Protein AF-A0A957EJW3-F1 (afdb_monomer)

Sequence (65 aa):
MQEDENVIVINQYVRIPLAELQFRFSTSSGPGGQHVNRSATRVTLLFDVANSPSLPEAARARLLA

Structure (mmCIF, N/CA/C/O backbone):
data_AF-A0A957EJW3-F1
#
_entry.id   AF-A0A957EJW3-F1
#
loop_
_atom_site.group_PDB
_atom_site.id
_atom_site.type_symbol
_atom_site.label_atom_id
_atom_site.label_alt_id
_atom_site.label_comp_id
_atom_site.label_asym_id
_atom_site.label_entity_id
_atom_site.label_seq_id
_atom_site.pdbx_PDB_ins_code
_atom_site.Cartn_x
_atom_site.Cartn_y
_atom_site.Cartn_z
_atom_site.occupancy
_atom_site.B_iso_or_equiv
_atom_site.auth_seq_id
_atom_site.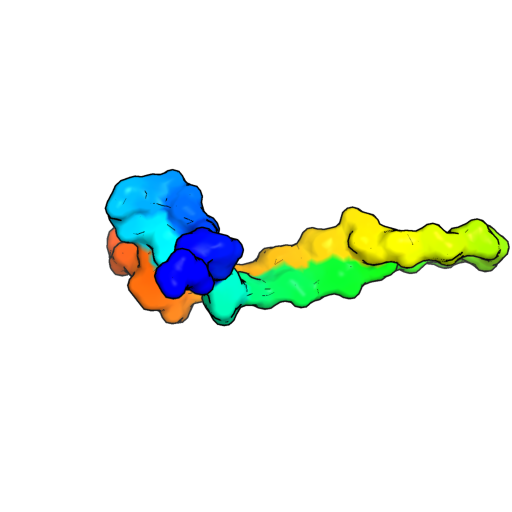auth_comp_id
_atom_site.auth_asym_id
_atom_site.auth_atom_id
_atom_site.pdbx_PDB_model_num
ATOM 1 N N . MET A 1 1 ? 15.022 -13.501 13.745 1.00 50.12 1 MET A N 1
ATOM 2 C CA . MET A 1 1 ? 14.577 -12.139 14.114 1.00 50.12 1 MET A CA 1
ATOM 3 C C . MET A 1 1 ? 14.833 -11.212 12.928 1.00 50.12 1 MET A C 1
ATOM 5 O O . MET A 1 1 ? 15.707 -10.365 13.001 1.00 50.12 1 MET A O 1
ATOM 9 N N . GLN A 1 2 ? 14.144 -11.440 11.804 1.00 53.12 2 GLN A N 1
ATOM 10 C CA . GLN A 1 2 ? 14.351 -10.701 10.550 1.00 53.12 2 GLN A CA 1
ATOM 11 C C . GLN A 1 2 ? 13.022 -10.657 9.783 1.00 53.12 2 GLN A C 1
ATOM 13 O O . GLN A 1 2 ? 12.882 -11.242 8.719 1.00 53.12 2 GLN A O 1
ATOM 18 N N . GLU A 1 3 ? 11.994 -10.075 10.404 1.00 56.62 3 GLU A N 1
ATOM 19 C CA . GLU A 1 3 ? 10.687 -9.856 9.758 1.00 56.62 3 GLU A CA 1
ATOM 20 C C . GLU A 1 3 ? 10.500 -8.394 9.326 1.00 56.62 3 GLU A C 1
ATOM 22 O O . GLU A 1 3 ? 9.735 -8.119 8.404 1.00 56.62 3 GLU A O 1
ATOM 27 N N . ASP A 1 4 ? 11.248 -7.455 9.917 1.00 60.72 4 ASP A N 1
ATOM 28 C CA . ASP A 1 4 ? 11.076 -6.022 9.656 1.00 60.72 4 ASP A CA 1
ATOM 29 C C . ASP A 1 4 ? 11.577 -5.569 8.274 1.00 60.72 4 ASP A C 1
ATOM 31 O O . ASP A 1 4 ? 11.118 -4.546 7.774 1.00 60.72 4 ASP A O 1
ATOM 35 N N . GLU A 1 5 ? 12.454 -6.331 7.610 1.00 69.75 5 GLU A N 1
ATOM 36 C CA . GLU A 1 5 ? 12.944 -5.977 6.264 1.00 69.75 5 GLU A CA 1
ATOM 37 C C . GLU A 1 5 ? 11.861 -6.089 5.179 1.00 69.75 5 GLU A C 1
ATOM 39 O O . GLU A 1 5 ? 11.988 -5.483 4.117 1.00 69.75 5 GLU A O 1
ATOM 44 N N . ASN A 1 6 ? 10.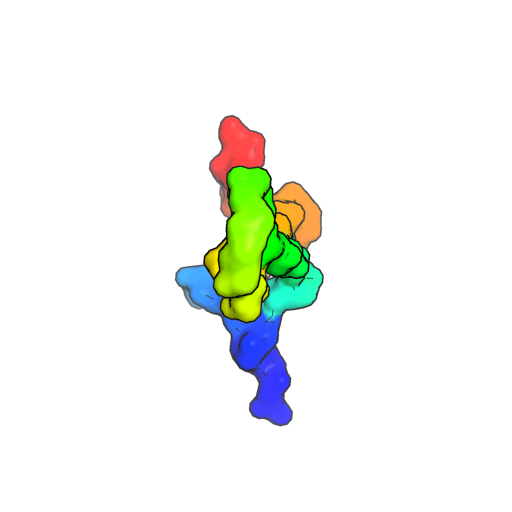766 -6.806 5.455 1.00 88.38 6 ASN A N 1
ATOM 45 C CA . ASN A 1 6 ? 9.685 -7.043 4.501 1.00 88.38 6 ASN A CA 1
ATOM 46 C C . ASN A 1 6 ? 8.410 -6.255 4.819 1.00 88.38 6 ASN A C 1
ATOM 48 O O . ASN A 1 6 ? 7.319 -6.667 4.422 1.00 88.38 6 ASN A O 1
ATOM 52 N N . VAL A 1 7 ? 8.513 -5.128 5.527 1.00 91.75 7 VAL A N 1
ATOM 53 C CA . VAL A 1 7 ? 7.357 -4.305 5.904 1.00 91.75 7 VAL A CA 1
ATOM 54 C C . VAL A 1 7 ? 7.623 -2.831 5.615 1.00 91.75 7 VAL A C 1
ATOM 56 O O . VAL A 1 7 ? 8.614 -2.261 6.060 1.00 91.75 7 VAL A O 1
ATOM 59 N N . ILE A 1 8 ? 6.686 -2.177 4.929 1.00 92.00 8 ILE A N 1
ATOM 60 C CA . ILE A 1 8 ? 6.665 -0.722 4.779 1.00 92.00 8 ILE A CA 1
ATOM 61 C C . ILE A 1 8 ? 5.902 -0.122 5.957 1.00 92.00 8 ILE A C 1
ATOM 63 O O . ILE A 1 8 ? 4.703 -0.343 6.126 1.00 92.00 8 ILE A O 1
ATOM 67 N N . VAL A 1 9 ? 6.591 0.663 6.779 1.00 93.38 9 VAL A N 1
ATOM 68 C CA . VAL A 1 9 ? 5.978 1.373 7.905 1.00 93.38 9 VAL A CA 1
ATOM 69 C C . VAL A 1 9 ?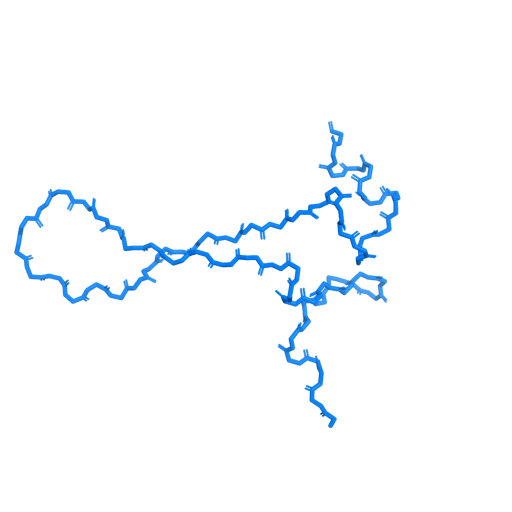 5.506 2.744 7.432 1.00 93.38 9 VAL A C 1
ATOM 71 O O . VAL A 1 9 ? 6.313 3.556 6.989 1.00 93.38 9 VAL A O 1
ATOM 74 N N . ILE A 1 10 ? 4.202 3.006 7.537 1.00 90.56 10 ILE A N 1
ATOM 75 C CA . ILE A 1 10 ? 3.618 4.314 7.205 1.00 90.56 10 ILE A CA 1
ATOM 76 C C . ILE A 1 10 ? 3.572 5.189 8.457 1.00 90.56 10 ILE A C 1
ATOM 78 O O . ILE A 1 10 ? 3.976 6.349 8.439 1.00 90.56 10 ILE A O 1
ATOM 82 N N . ASN A 1 11 ? 3.070 4.630 9.560 1.00 90.56 11 ASN A N 1
ATOM 83 C CA . ASN A 1 11 ? 3.042 5.260 10.876 1.00 90.56 11 ASN A CA 1
ATOM 84 C C . ASN A 1 11 ? 2.961 4.183 11.975 1.00 90.56 11 ASN A C 1
ATOM 86 O O . ASN A 1 11 ? 3.029 2.989 11.695 1.00 90.56 11 ASN A O 1
ATOM 90 N N . GLN A 1 12 ? 2.785 4.603 13.229 1.00 89.88 12 GLN A N 1
ATOM 91 C CA . GLN A 1 12 ? 2.702 3.705 14.391 1.00 89.88 12 GLN A CA 1
ATOM 92 C C . GLN A 1 12 ? 1.530 2.701 14.360 1.00 89.88 12 GLN A C 1
ATOM 94 O O . GLN A 1 12 ? 1.560 1.715 15.087 1.00 89.88 12 GLN A O 1
ATOM 99 N N . TYR A 1 13 ? 0.513 2.935 13.528 1.00 89.06 13 TYR A N 1
ATOM 100 C CA . TYR A 1 13 ? -0.691 2.103 13.428 1.00 89.06 13 TYR A CA 1
ATOM 101 C C . TYR A 1 13 ? -0.794 1.338 12.105 1.00 89.06 13 TYR A C 1
ATOM 103 O O . TYR A 1 13 ? -1.520 0.353 12.030 1.00 89.06 13 TYR A O 1
ATOM 111 N N . VAL A 1 14 ? -0.097 1.790 11.058 1.00 91.62 14 VAL A N 1
ATOM 112 C CA . VAL A 1 14 ? -0.193 1.236 9.704 1.00 91.62 14 VAL A CA 1
ATOM 113 C C . VAL A 1 14 ? 1.176 0.749 9.249 1.00 91.62 14 VAL A C 1
ATOM 115 O O . VAL A 1 14 ? 2.105 1.533 9.029 1.00 91.62 14 VAL A O 1
ATOM 118 N N . ARG A 1 15 ? 1.266 -0.569 9.078 1.00 93.94 15 ARG A N 1
ATOM 119 C CA . ARG A 1 15 ? 2.441 -1.299 8.603 1.00 93.94 15 ARG A CA 1
ATOM 120 C C . ARG A 1 15 ? 1.985 -2.246 7.497 1.00 93.94 15 ARG A C 1
ATOM 122 O O . ARG A 1 15 ? 1.123 -3.080 7.747 1.00 93.94 15 ARG A O 1
ATOM 129 N N . ILE A 1 16 ? 2.531 -2.109 6.294 1.00 93.44 16 ILE A N 1
ATOM 130 C CA . ILE A 1 16 ? 2.117 -2.871 5.110 1.00 93.44 16 ILE A CA 1
ATOM 131 C C . ILE A 1 16 ? 3.220 -3.881 4.763 1.00 93.44 16 ILE A C 1
ATOM 133 O O . ILE A 1 16 ? 4.285 -3.471 4.295 1.00 93.44 16 ILE A O 1
ATOM 137 N N . PRO A 1 17 ? 3.013 -5.185 5.002 1.00 94.19 17 PRO A N 1
ATOM 138 C CA . PRO A 1 17 ? 3.872 -6.241 4.483 1.00 94.19 17 PRO A CA 1
ATOM 139 C C . PRO A 1 17 ? 4.089 -6.125 2.971 1.00 94.19 17 PRO A C 1
ATOM 141 O O . PRO A 1 17 ? 3.146 -5.920 2.210 1.00 94.19 17 PRO A O 1
ATOM 144 N N . LEU A 1 18 ? 5.321 -6.346 2.510 1.00 91.69 18 LEU A N 1
ATOM 145 C CA . LEU A 1 18 ? 5.656 -6.368 1.082 1.00 91.69 18 LEU A CA 1
ATOM 146 C C . LEU A 1 18 ? 4.870 -7.438 0.313 1.00 91.69 18 LEU A C 1
ATOM 148 O O . LEU A 1 18 ? 4.665 -7.282 -0.884 1.00 91.69 18 LEU A O 1
ATOM 152 N N . ALA A 1 19 ? 4.393 -8.489 0.987 1.00 91.69 19 ALA A N 1
ATOM 153 C CA . ALA A 1 19 ? 3.533 -9.514 0.396 1.00 91.69 19 ALA A CA 1
ATOM 154 C C . ALA A 1 19 ? 2.181 -8.968 -0.111 1.00 91.69 19 ALA A C 1
ATOM 156 O O . ALA A 1 19 ? 1.567 -9.587 -0.976 1.00 91.69 19 ALA A O 1
ATOM 157 N N . GLU A 1 20 ? 1.727 -7.811 0.385 1.00 94.00 20 GLU A N 1
ATOM 158 C CA . GLU A 1 20 ? 0.528 -7.126 -0.124 1.00 94.00 20 GLU A CA 1
ATOM 159 C C . GLU A 1 20 ? 0.805 -6.281 -1.378 1.00 94.00 20 GLU A C 1
ATOM 161 O O . GLU A 1 20 ? -0.124 -5.777 -2.013 1.00 94.00 20 GLU A O 1
ATOM 166 N N . LEU A 1 21 ? 2.077 -6.109 -1.744 1.00 92.62 21 LEU A N 1
ATOM 167 C CA . LEU A 1 21 ? 2.509 -5.239 -2.828 1.00 92.62 21 LEU A CA 1
ATOM 168 C C . LEU A 1 21 ? 2.995 -6.080 -4.005 1.00 92.62 21 LEU A C 1
ATOM 170 O O . LEU A 1 21 ? 3.862 -6.943 -3.874 1.00 92.62 21 LEU A O 1
ATOM 174 N N . GLN A 1 22 ? 2.476 -5.794 -5.194 1.00 92.56 22 GLN A N 1
ATOM 175 C CA . GLN A 1 22 ? 2.941 -6.432 -6.421 1.00 92.56 22 GLN A CA 1
ATOM 176 C C . GLN A 1 22 ? 3.798 -5.463 -7.223 1.00 92.56 22 GLN A C 1
ATOM 178 O O . GLN A 1 22 ? 3.342 -4.391 -7.616 1.00 92.56 22 GLN A O 1
ATOM 183 N N . PHE A 1 23 ? 5.027 -5.869 -7.527 1.00 89.69 23 PHE A N 1
ATOM 184 C CA . PHE A 1 23 ? 5.965 -5.069 -8.305 1.00 89.69 23 PHE A CA 1
ATOM 185 C C . PHE A 1 23 ? 6.086 -5.620 -9.723 1.00 89.69 23 PHE A C 1
ATOM 187 O O . PHE A 1 23 ? 6.364 -6.800 -9.933 1.00 89.69 23 PHE A O 1
ATOM 194 N N . ARG A 1 24 ? 5.905 -4.750 -10.714 1.00 88.94 24 ARG A N 1
ATOM 195 C CA . ARG A 1 24 ? 6.114 -5.048 -12.130 1.00 88.94 24 ARG A CA 1
ATOM 196 C C . ARG A 1 24 ? 7.230 -4.174 -12.668 1.00 88.94 24 ARG A C 1
ATOM 198 O O . ARG A 1 24 ? 7.112 -2.953 -12.713 1.00 88.94 24 ARG A O 1
ATOM 205 N N . PHE A 1 25 ? 8.305 -4.811 -13.102 1.00 83.69 25 PHE A N 1
ATOM 206 C CA . PHE A 1 25 ? 9.451 -4.147 -13.705 1.00 83.69 25 PHE A CA 1
ATOM 207 C C . PHE A 1 25 ? 9.262 -4.146 -15.219 1.00 83.69 25 PHE A C 1
ATOM 209 O O . PHE A 1 25 ? 9.046 -5.196 -15.821 1.00 83.69 25 PHE A O 1
ATOM 216 N N . SER A 1 26 ? 9.311 -2.970 -15.837 1.00 76.75 26 SER A N 1
ATOM 217 C CA . SER A 1 26 ? 9.214 -2.831 -17.289 1.00 76.75 26 SER A CA 1
ATOM 218 C C . SER A 1 26 ? 10.433 -2.104 -17.838 1.00 76.75 26 SER A C 1
ATOM 220 O O . SER A 1 26 ? 10.956 -1.148 -17.259 1.00 76.75 26 SER A O 1
ATOM 222 N N . THR A 1 27 ? 10.904 -2.562 -18.992 1.00 69.12 27 THR A N 1
ATOM 223 C CA . THR A 1 27 ? 11.890 -1.820 -19.769 1.00 69.12 27 THR A CA 1
ATOM 224 C C . THR A 1 27 ? 11.162 -0.737 -20.549 1.00 69.12 27 THR A C 1
ATOM 226 O O . THR A 1 27 ? 10.126 -0.986 -21.162 1.00 69.12 27 THR A O 1
ATOM 229 N N . SER A 1 28 ? 11.699 0.481 -20.558 1.00 57.53 28 SER A N 1
ATOM 230 C CA . SER A 1 28 ? 11.191 1.526 -21.448 1.00 57.53 28 SER A CA 1
ATOM 231 C C . SER A 1 28 ? 11.497 1.123 -22.893 1.00 57.53 28 SER A C 1
ATOM 233 O O . SER A 1 28 ? 12.612 1.327 -23.363 1.00 57.53 28 SER A O 1
ATOM 235 N N . SER A 1 29 ? 10.554 0.499 -23.590 1.00 48.91 29 SER A N 1
ATOM 236 C CA . SER A 1 29 ? 10.696 0.104 -24.996 1.00 48.91 29 SER A CA 1
ATOM 237 C C . SER A 1 29 ? 10.239 1.256 -25.890 1.00 48.91 29 SER A C 1
ATOM 239 O O . SER A 1 29 ? 9.109 1.275 -26.365 1.00 48.91 29 SER A O 1
ATOM 241 N N . GLY A 1 30 ? 11.088 2.268 -26.075 1.00 53.81 30 GLY A N 1
ATOM 242 C CA . GLY A 1 30 ? 10.916 3.199 -27.195 1.00 53.81 30 GLY A CA 1
ATOM 243 C C . GLY A 1 30 ? 11.319 2.502 -28.503 1.00 53.81 30 GLY A C 1
ATOM 244 O O . GLY A 1 30 ? 12.326 1.788 -28.482 1.00 53.81 30 GLY A O 1
ATOM 245 N N . PRO A 1 31 ? 10.581 2.662 -29.618 1.00 49.56 31 PRO A N 1
ATOM 246 C CA . PRO A 1 31 ? 10.966 2.089 -30.902 1.00 49.56 31 PRO A CA 1
ATOM 247 C C . PRO A 1 31 ? 12.228 2.798 -31.403 1.00 49.56 31 PRO A C 1
ATOM 249 O O . PRO A 1 31 ? 12.205 3.967 -31.771 1.00 49.56 31 PRO A O 1
ATOM 252 N N . GLY A 1 32 ? 13.351 2.093 -31.353 1.00 44.91 32 GLY A N 1
ATOM 253 C CA . GLY A 1 32 ? 14.655 2.593 -31.759 1.00 44.91 32 GLY A CA 1
ATOM 254 C C . GLY A 1 32 ? 15.661 1.467 -31.630 1.00 44.91 32 GLY A C 1
ATOM 255 O O . GLY A 1 32 ? 16.121 1.163 -30.532 1.00 44.91 32 GLY A O 1
ATOM 256 N N . GLY A 1 33 ? 15.936 0.802 -32.752 1.00 53.19 33 GLY A N 1
ATOM 257 C CA . GLY A 1 33 ? 17.038 -0.141 -32.848 1.00 53.19 33 GLY A CA 1
ATOM 258 C C . GLY A 1 33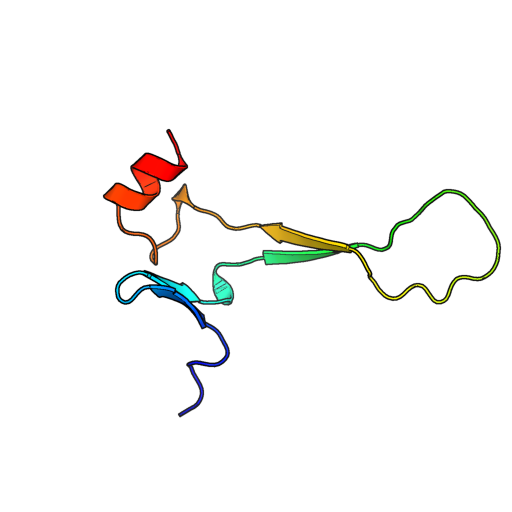 ? 18.355 0.530 -32.461 1.00 53.19 33 GLY A C 1
ATOM 259 O O . GLY A 1 33 ? 18.508 1.741 -32.592 1.00 53.19 33 GLY A O 1
ATOM 260 N N . GLN A 1 34 ? 19.306 -0.306 -32.058 1.00 63.53 34 GLN A N 1
ATOM 261 C CA . GLN A 1 34 ? 20.687 0.007 -31.676 1.00 63.53 34 GLN A CA 1
ATOM 262 C C . GLN A 1 34 ? 20.931 0.166 -30.160 1.00 63.53 34 GLN A C 1
ATOM 264 O O . GLN A 1 34 ? 20.764 1.215 -29.551 1.00 63.53 34 GLN A O 1
ATOM 269 N N . HIS A 1 35 ? 21.389 -0.960 -29.598 1.00 48.59 35 HIS A N 1
ATOM 270 C CA . HIS A 1 35 ? 22.339 -1.103 -28.491 1.00 48.59 35 HIS A CA 1
ATOM 271 C C . HIS A 1 35 ? 22.004 -0.417 -27.154 1.00 48.59 35 HIS A C 1
ATOM 273 O O . HIS A 1 35 ? 22.673 0.525 -26.737 1.00 48.59 35 HIS A O 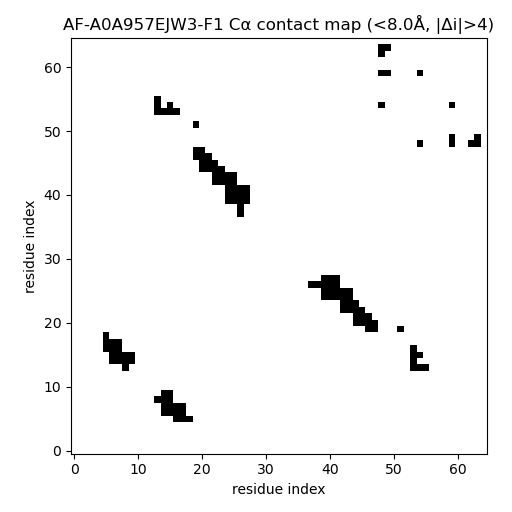1
ATOM 279 N N . VAL A 1 36 ? 21.023 -0.945 -26.413 1.00 47.75 36 VAL A N 1
ATOM 280 C CA . VAL A 1 36 ? 20.810 -0.539 -25.014 1.00 47.75 36 VAL A CA 1
ATOM 281 C C . VAL A 1 36 ? 20.772 -1.770 -24.112 1.00 47.75 36 VAL A C 1
ATOM 283 O O . VAL A 1 36 ? 19.763 -2.467 -24.043 1.00 47.75 36 VAL A O 1
ATOM 286 N N . ASN A 1 37 ? 21.862 -2.001 -23.373 1.00 48.44 37 ASN A N 1
ATOM 287 C CA . ASN A 1 37 ? 21.842 -2.765 -22.123 1.00 48.44 37 ASN A CA 1
ATOM 288 C C . ASN A 1 37 ? 20.931 -2.013 -21.137 1.00 48.44 37 ASN A C 1
ATOM 290 O O . ASN A 1 37 ? 21.389 -1.154 -20.385 1.00 48.44 37 ASN A O 1
ATOM 294 N N . ARG A 1 38 ? 19.614 -2.222 -21.223 1.00 52.22 38 ARG A N 1
ATOM 295 C CA . ARG A 1 38 ? 18.630 -1.430 -20.478 1.00 52.22 38 ARG A CA 1
ATOM 296 C C . ARG A 1 38 ? 18.271 -2.165 -19.193 1.00 52.22 38 ARG A C 1
ATOM 298 O O . ARG A 1 38 ? 17.417 -3.047 -19.208 1.00 52.22 38 ARG A O 1
ATO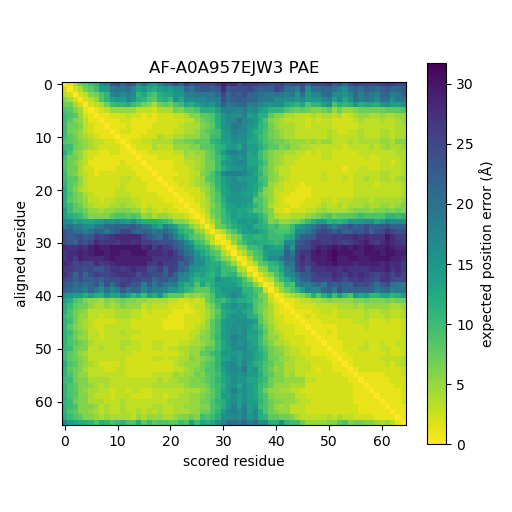M 305 N N . SER A 1 39 ? 18.897 -1.774 -18.082 1.00 56.12 39 SER A N 1
ATOM 306 C CA . SER A 1 39 ? 18.353 -2.038 -16.744 1.00 56.12 39 SER A CA 1
ATOM 307 C C . SER A 1 39 ? 16.871 -1.657 -16.724 1.00 56.12 39 SER A C 1
ATOM 309 O O . SER A 1 39 ? 16.484 -0.652 -17.327 1.00 56.12 39 SER A O 1
ATOM 311 N N . ALA A 1 40 ? 16.028 -2.454 -16.071 1.00 58.31 40 ALA A N 1
ATOM 312 C CA . ALA A 1 40 ? 14.606 -2.160 -15.925 1.00 58.31 40 ALA A CA 1
ATOM 313 C C . ALA A 1 40 ? 14.421 -0.869 -15.102 1.00 58.31 40 ALA A C 1
ATOM 315 O O . ALA A 1 40 ? 14.368 -0.901 -13.879 1.00 58.31 40 ALA A O 1
ATOM 316 N N . THR A 1 41 ? 14.388 0.289 -15.770 1.00 69.50 41 THR A N 1
ATOM 317 C CA . THR A 1 41 ? 14.345 1.605 -15.107 1.00 69.50 41 THR A CA 1
ATOM 318 C C . THR A 1 41 ? 12.950 2.013 -14.649 1.00 69.50 41 THR A C 1
ATOM 320 O O . THR A 1 41 ? 12.820 2.992 -13.919 1.00 69.50 41 THR A O 1
ATOM 323 N N . ARG A 1 42 ? 11.895 1.307 -15.077 1.00 80.31 42 ARG A N 1
ATOM 324 C CA . ARG A 1 42 ? 10.517 1.586 -14.663 1.00 80.31 42 ARG A CA 1
ATOM 325 C C . ARG A 1 42 ? 9.978 0.45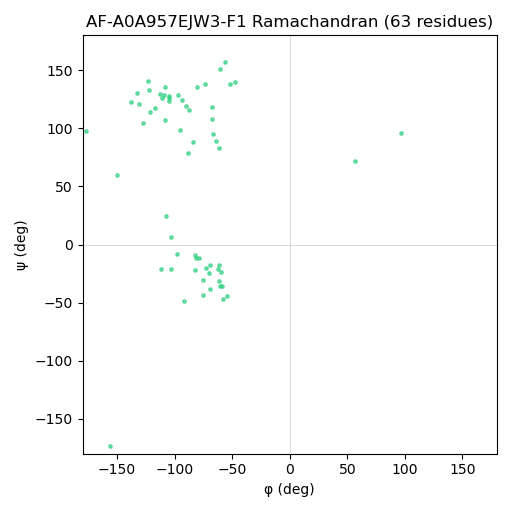0 -13.810 1.00 80.31 42 ARG A C 1
ATOM 327 O O . ARG A 1 42 ? 10.010 -0.712 -14.214 1.00 80.31 42 ARG A O 1
ATOM 334 N N . VAL A 1 43 ? 9.428 0.819 -12.660 1.00 85.75 43 VAL A N 1
ATOM 335 C CA . VAL A 1 43 ? 8.746 -0.085 -11.732 1.00 85.75 43 VAL A CA 1
ATOM 336 C C . VAL A 1 43 ? 7.326 0.416 -11.535 1.00 85.75 43 VAL A C 1
ATOM 338 O O . VAL A 1 43 ? 7.106 1.604 -11.312 1.00 85.75 43 VAL A O 1
ATOM 341 N N . THR A 1 44 ? 6.364 -0.490 -11.621 1.00 89.62 44 THR A N 1
ATOM 342 C CA . THR A 1 44 ? 4.967 -0.256 -11.264 1.00 89.62 44 THR A CA 1
ATOM 343 C C . THR A 1 44 ? 4.656 -1.067 -10.018 1.00 89.62 44 THR A C 1
ATOM 345 O O . THR A 1 44 ? 4.880 -2.274 -10.003 1.00 89.62 44 THR A O 1
ATOM 348 N N . LEU A 1 45 ? 4.140 -0.408 -8.987 1.00 91.69 45 LEU A N 1
ATOM 349 C CA . LEU A 1 45 ? 3.678 -1.035 -7.755 1.00 91.69 45 LEU A CA 1
ATOM 350 C C . LEU A 1 45 ? 2.150 -1.046 -7.771 1.00 91.69 45 LEU A C 1
ATOM 352 O O . LEU A 1 45 ? 1.527 -0.004 -7.969 1.00 91.69 45 LEU A O 1
ATOM 356 N N . LEU A 1 46 ? 1.561 -2.223 -7.593 1.00 93.50 46 LEU A N 1
ATOM 357 C CA . LEU A 1 46 ? 0.128 -2.408 -7.422 1.00 93.50 46 LEU A CA 1
ATOM 358 C C . LEU A 1 46 ? -0.141 -2.793 -5.970 1.00 93.50 46 LEU A C 1
ATOM 360 O O . LEU A 1 46 ? 0.555 -3.640 -5.410 1.00 93.50 46 LEU A O 1
ATOM 364 N N . PHE A 1 47 ? -1.157 -2.173 -5.386 1.00 94.19 47 PHE A N 1
ATOM 365 C CA . PHE A 1 47 ? -1.579 -2.401 -4.013 1.00 94.19 47 PHE A CA 1
ATOM 366 C C . PHE A 1 47 ? -3.106 -2.447 -3.962 1.00 94.19 47 PHE A C 1
ATOM 368 O O . PHE A 1 47 ? -3.768 -1.500 -4.391 1.00 94.19 47 PHE A O 1
ATOM 375 N N . ASP A 1 48 ? -3.660 -3.556 -3.467 1.00 94.12 48 ASP A N 1
ATOM 376 C CA . ASP A 1 48 ? -5.104 -3.728 -3.310 1.00 94.12 48 ASP A CA 1
ATOM 377 C C . ASP A 1 48 ? -5.572 -3.107 -1.989 1.00 94.12 48 ASP A C 1
ATOM 379 O O . ASP A 1 48 ? -5.648 -3.754 -0.945 1.00 94.12 48 ASP A O 1
ATOM 383 N N . VAL A 1 49 ? -5.891 -1.816 -2.052 1.00 93.00 49 VAL A N 1
ATOM 384 C CA . VAL A 1 49 ? -6.384 -1.037 -0.911 1.00 93.00 49 VAL A CA 1
ATOM 385 C C . VAL A 1 49 ? -7.692 -1.604 -0.352 1.00 93.00 49 VAL A C 1
ATOM 387 O O . VAL A 1 49 ? -7.913 -1.550 0.858 1.00 93.00 49 VAL A O 1
ATOM 390 N N . ALA A 1 50 ? -8.566 -2.134 -1.213 1.00 91.94 50 ALA A N 1
ATOM 391 C CA . ALA A 1 50 ? -9.896 -2.576 -0.811 1.00 91.94 50 ALA A CA 1
ATOM 392 C C . ALA A 1 50 ? -9.838 -3.826 0.068 1.00 91.94 50 ALA A C 1
ATOM 394 O O . ALA A 1 50 ? -10.572 -3.911 1.054 1.00 91.94 50 ALA A O 1
ATOM 395 N N . ASN A 1 51 ? -8.928 -4.746 -0.251 1.00 91.56 51 ASN A N 1
ATOM 396 C CA . ASN A 1 51 ? -8.770 -6.006 0.471 1.00 91.56 51 ASN A CA 1
ATOM 397 C C . ASN A 1 51 ? -7.572 -6.026 1.433 1.00 91.56 51 ASN A C 1
ATOM 399 O O . ASN A 1 51 ? -7.282 -7.074 2.007 1.00 91.56 51 ASN A O 1
ATOM 403 N N . SER A 1 52 ? -6.881 -4.898 1.637 1.00 91.94 52 SER A N 1
ATOM 404 C CA . SER A 1 52 ? -5.709 -4.844 2.518 1.00 91.94 52 SER A CA 1
ATOM 405 C C . SER A 1 52 ? -6.092 -5.061 3.995 1.00 91.94 52 SER A C 1
ATOM 407 O O . SER A 1 52 ? -6.823 -4.235 4.568 1.00 91.94 52 SER A O 1
ATOM 409 N N . PRO A 1 53 ? -5.582 -6.124 4.655 1.00 91.25 53 PRO A N 1
ATOM 410 C CA . PRO A 1 53 ? -5.767 -6.336 6.090 1.00 91.25 53 PRO A CA 1
ATOM 411 C C . PRO A 1 53 ? -4.988 -5.326 6.943 1.00 91.25 53 PRO A C 1
ATOM 413 O O . PRO A 1 53 ? -5.384 -5.055 8.075 1.00 91.25 53 PRO A O 1
ATOM 416 N N . SER A 1 54 ? -3.910 -4.747 6.405 1.00 92.38 54 SER A N 1
ATOM 417 C CA . SER A 1 54 ? -3.056 -3.786 7.111 1.00 92.38 54 SER A CA 1
ATOM 418 C C . SER A 1 54 ? -3.617 -2.367 7.181 1.00 92.38 54 SER A C 1
ATOM 420 O O . SER A 1 54 ? -3.099 -1.530 7.927 1.00 92.38 54 SER A O 1
ATOM 422 N N . LEU A 1 55 ? -4.675 -2.069 6.425 1.00 92.38 55 LEU A N 1
ATOM 423 C CA . LEU A 1 55 ? -5.359 -0.783 6.486 1.00 92.38 55 LEU A CA 1
ATOM 424 C C . LEU A 1 55 ? -6.587 -0.856 7.400 1.00 92.38 55 LEU A C 1
ATOM 426 O O . LEU A 1 55 ? -7.450 -1.701 7.184 1.00 92.38 55 LEU A O 1
ATOM 430 N N . PRO A 1 56 ? -6.749 0.062 8.369 1.00 91.38 56 PRO A N 1
ATOM 431 C CA . PRO A 1 56 ? -7.998 0.201 9.113 1.00 91.38 56 PRO A CA 1
ATOM 432 C C . PRO A 1 56 ? -9.173 0.555 8.194 1.00 91.38 56 PRO A C 1
ATOM 434 O O . PRO A 1 56 ? -9.003 1.263 7.200 1.00 91.38 56 PRO A O 1
ATOM 437 N N . GLU A 1 57 ? -10.388 0.153 8.566 1.00 90.31 57 GLU A N 1
ATOM 438 C CA . GLU A 1 57 ? -11.599 0.401 7.769 1.00 90.31 57 GLU A CA 1
ATOM 439 C C . GLU A 1 57 ? -11.802 1.885 7.440 1.00 90.31 57 GLU A C 1
ATOM 441 O O . GLU A 1 57 ? -12.032 2.240 6.286 1.00 90.31 57 GLU A O 1
ATOM 446 N N . ALA A 1 58 ? -11.607 2.767 8.424 1.00 90.94 58 ALA A N 1
ATOM 447 C CA . ALA A 1 58 ? -11.702 4.210 8.222 1.00 90.94 58 ALA A CA 1
ATOM 448 C C . ALA A 1 58 ? -10.671 4.747 7.209 1.00 90.94 58 ALA A C 1
ATOM 450 O O . ALA A 1 58 ? -10.949 5.719 6.508 1.00 90.94 58 ALA A O 1
ATOM 451 N N . ALA A 1 59 ? -9.486 4.134 7.121 1.00 91.31 59 ALA A N 1
ATOM 452 C CA . ALA A 1 59 ? -8.473 4.503 6.136 1.00 91.31 59 ALA A CA 1
ATOM 453 C C . ALA A 1 59 ? -8.845 3.982 4.742 1.00 91.31 59 ALA A C 1
ATOM 455 O O . ALA A 1 59 ? -8.775 4.745 3.780 1.00 91.31 59 ALA A O 1
ATOM 456 N N . ARG A 1 60 ? -9.315 2.729 4.635 1.00 92.06 60 ARG A N 1
ATOM 457 C CA . ARG A 1 60 ? -9.807 2.162 3.367 1.00 92.06 60 ARG A CA 1
ATOM 458 C C . ARG A 1 60 ? -10.956 2.986 2.795 1.00 92.06 60 ARG A C 1
ATOM 460 O O . ARG A 1 60 ? -10.908 3.361 1.631 1.00 92.06 60 ARG A O 1
ATOM 467 N N . ALA A 1 61 ? -11.936 3.343 3.626 1.00 92.12 61 ALA A N 1
ATOM 468 C CA . ALA A 1 61 ? -13.079 4.152 3.212 1.00 92.12 61 ALA A CA 1
ATOM 469 C C . ALA A 1 61 ? -12.661 5.517 2.640 1.00 92.12 61 ALA A C 1
ATOM 471 O O . ALA A 1 61 ? -13.269 5.992 1.692 1.00 92.12 61 ALA A O 1
ATOM 472 N N . ARG A 1 62 ? -11.602 6.134 3.181 1.00 92.56 6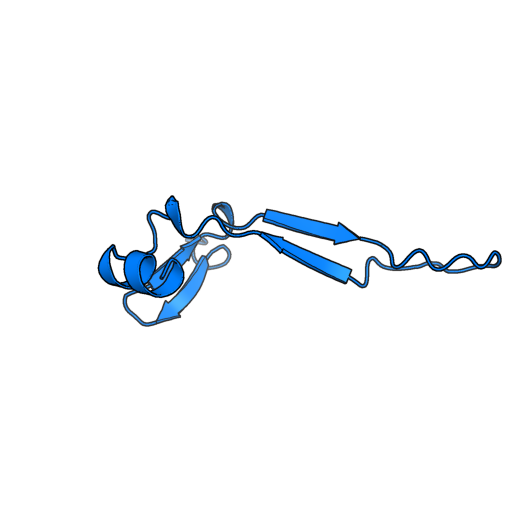2 ARG A N 1
ATOM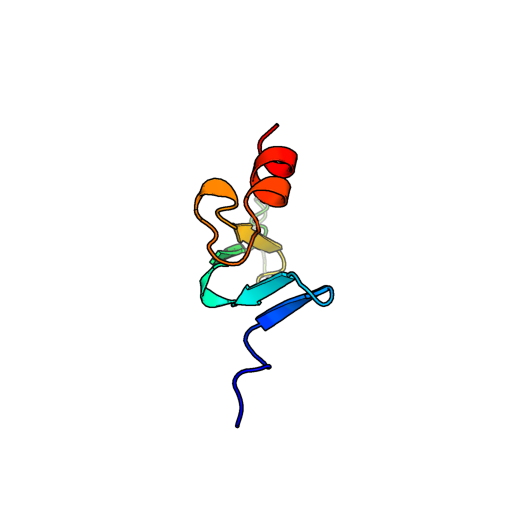 473 C CA . ARG A 1 62 ? -11.071 7.411 2.676 1.00 92.56 62 ARG A CA 1
ATOM 474 C C . ARG A 1 62 ? -10.272 7.276 1.383 1.00 92.56 62 ARG A C 1
ATOM 476 O O . ARG A 1 62 ? -10.228 8.229 0.623 1.00 92.56 62 ARG A O 1
ATOM 483 N N . LEU A 1 63 ? -9.603 6.144 1.171 1.00 91.69 63 LEU A N 1
ATOM 484 C CA . LEU A 1 63 ? -8.803 5.895 -0.032 1.00 91.69 63 LEU A CA 1
ATOM 485 C C . LEU A 1 63 ? -9.651 5.424 -1.224 1.00 91.69 63 LEU A C 1
ATOM 487 O O . LEU A 1 63 ? -9.195 5.530 -2.358 1.00 91.69 63 LEU A O 1
ATOM 491 N N . LEU A 1 64 ? -10.843 4.877 -0.964 1.00 90.94 64 LEU A N 1
ATOM 492 C CA . LEU A 1 64 ? -11.788 4.402 -1.982 1.00 90.94 64 LEU A CA 1
ATOM 493 C C . LEU A 1 64 ? -12.905 5.407 -2.320 1.00 90.94 64 LEU A C 1
ATOM 495 O O . LEU A 1 64 ? -13.681 5.135 -3.236 1.00 90.94 64 LEU A O 1
ATOM 499 N N . ALA A 1 65 ? -13.015 6.505 -1.568 1.00 81.69 65 ALA A N 1
ATOM 500 C CA . ALA A 1 65 ? -13.956 7.598 -1.822 1.00 81.69 65 ALA A CA 1
ATOM 501 C C . ALA A 1 65 ? -13.427 8.547 -2.904 1.00 81.69 65 ALA A C 1
ATOM 503 O O . ALA A 1 65 ? -14.259 9.013 -3.714 1.00 81.69 65 ALA A O 1
#

pLDDT: mean 79.86, std 16.96, range [44.91, 94.19]

Nearest PDB structures (foldseek):
  6yst-assembly1_y  TM=7.797E-01  e=2.438E-02  Escherichia coli

Foldseek 3Di:
DPQVVQWDDPDPQAIAGVVQKDKDFDFPDDPDDDDDPTDSPDIDIDGDLCPGPRDDPVRSVVVVD

Secondary structure (DSSP, 8-state):
---GGGEEE-SSS-EEEGGGEEEEEE----S--S-------EEEEEE-TTT-TTS-HHHHHHHH-

Solvent-accessible surface area (backbone atoms only — not comparable to full-atom values): 4390 Å² total; per-residue (Å²): 145,82,67,70,89,50,43,50,73,77,52,100,84,33,52,42,50,48,89,61,48,47,77,46,77,40,63,84,79,69,96,68,89,81,90,73,95,66,70,64,81,38,74,47,78,47,69,60,60,89,78,38,83,52,51,56,67,75,55,37,56,65,75,75,106

Mean predicted aligned error: 9.16 Å

Radius of gyration: 17.03 Å; Cα contacts (8 Å, |Δi|>4): 65; chains: 1; bounding box: 36×20×47 Å